Protein AF-A0A5N9CEM9-F1 (afdb_monomer_lite)

pLDDT: mean 86.3, std 15.93, range [36.0, 97.94]

Radius of gyration: 19.21 Å; chains: 1; bounding box: 69×24×48 Å

Sequence (117 aa):
MEHSDQSSLEPNLAQARQKSVMAHKILVKFQEMGLPNDMNGEVANLATSLGDIWDSHLGLTDSMQKLINDSENWESIADSLVDIYTHIDHAEWHINGIKDLILKVSEYSYGNSETDS

Structure (mmCIF, N/CA/C/O backbone):
data_AF-A0A5N9CEM9-F1
#
_entry.id   AF-A0A5N9CEM9-F1
#
loop_
_atom_site.group_PDB
_atom_site.id
_atom_site.type_symbol
_atom_site.label_atom_id
_atom_site.label_alt_id
_atom_site.label_comp_id
_atom_site.label_asym_id
_atom_site.label_entity_id
_atom_site.label_seq_id
_atom_site.pdbx_PDB_ins_code
_atom_site.Cartn_x
_atom_site.Cartn_y
_atom_site.Cartn_z
_atom_site.occupancy
_atom_site.B_iso_or_equiv
_atom_site.auth_seq_id
_atom_site.auth_comp_id
_atom_site.auth_asym_id
_atom_site.auth_atom_id
_atom_site.pdbx_PDB_model_num
ATOM 1 N N . MET A 1 1 ? -39.845 -3.186 14.457 1.00 41.22 1 MET A N 1
ATOM 2 C CA . MET A 1 1 ? -38.648 -3.874 13.941 1.00 41.22 1 MET A CA 1
ATOM 3 C C . MET A 1 1 ? -38.376 -3.252 12.590 1.00 41.22 1 MET A C 1
ATOM 5 O O . MET A 1 1 ? -38.948 -3.684 11.605 1.00 41.22 1 MET A O 1
ATOM 9 N N . GLU A 1 2 ? -37.624 -2.159 12.582 1.00 36.00 2 GLU A N 1
ATOM 10 C CA . GLU A 1 2 ? -37.196 -1.468 11.366 1.00 36.00 2 GLU A CA 1
ATOM 11 C C . GLU A 1 2 ? -35.736 -1.087 11.603 1.00 36.00 2 GLU A C 1
ATOM 13 O O . GLU A 1 2 ? -35.443 -0.118 12.293 1.00 36.00 2 GLU A O 1
ATOM 18 N N . HIS A 1 3 ? -34.823 -1.931 11.122 1.00 40.88 3 HIS A N 1
ATOM 19 C CA . HIS A 1 3 ? -33.433 -1.541 10.930 1.00 40.88 3 HIS A CA 1
ATOM 20 C C . HIS A 1 3 ? -33.364 -0.870 9.561 1.00 40.88 3 HIS A C 1
ATOM 22 O O . HIS A 1 3 ? -33.336 -1.547 8.535 1.00 40.88 3 HIS A O 1
ATOM 28 N N . SER A 1 4 ? -33.395 0.458 9.543 1.00 44.25 4 SER A N 1
ATOM 29 C CA . SER A 1 4 ? -32.924 1.233 8.401 1.00 44.25 4 SER A CA 1
ATOM 30 C C . SER A 1 4 ? -31.472 1.606 8.673 1.00 44.25 4 SER A C 1
ATOM 32 O O . SER A 1 4 ? -31.200 2.689 9.182 1.00 44.25 4 SER A O 1
ATOM 34 N N . ASP A 1 5 ? -30.551 0.696 8.377 1.00 44.16 5 ASP A N 1
ATOM 35 C CA . ASP A 1 5 ? -29.136 1.045 8.295 1.00 44.16 5 ASP A CA 1
ATOM 36 C C . ASP A 1 5 ? -28.678 0.852 6.852 1.00 44.16 5 ASP A C 1
ATOM 38 O O . ASP A 1 5 ? -28.141 -0.175 6.444 1.00 44.16 5 ASP A O 1
ATOM 42 N N . GLN A 1 6 ? -29.033 1.834 6.025 1.00 41.06 6 GLN A N 1
ATOM 43 C CA . GLN A 1 6 ? -28.305 2.083 4.794 1.00 41.06 6 GLN A CA 1
ATOM 44 C C . GLN A 1 6 ? -27.139 2.983 5.182 1.00 41.06 6 GLN A C 1
ATOM 46 O O . GLN A 1 6 ? -27.256 4.207 5.118 1.00 41.06 6 GLN A O 1
ATOM 51 N N . SER A 1 7 ? -26.023 2.375 5.585 1.00 43.41 7 SER A N 1
ATOM 52 C CA . SER A 1 7 ? -24.740 3.060 5.583 1.00 43.41 7 SER A CA 1
ATOM 53 C C . SER A 1 7 ? -24.462 3.475 4.138 1.00 43.41 7 SER A C 1
ATOM 55 O O . SER A 1 7 ? -24.099 2.688 3.263 1.00 43.41 7 SER A O 1
ATOM 57 N N . SER A 1 8 ? -24.753 4.735 3.829 1.00 40.38 8 SER A N 1
ATOM 58 C CA . SER A 1 8 ? -24.333 5.339 2.579 1.00 40.38 8 SER A CA 1
ATOM 59 C C . SER A 1 8 ? -22.808 5.349 2.595 1.00 40.38 8 SER A C 1
ATOM 61 O O . SER A 1 8 ? -22.200 6.198 3.247 1.00 40.38 8 SER A O 1
ATOM 63 N N . LEU A 1 9 ? -22.204 4.369 1.921 1.00 51.94 9 LEU A N 1
ATOM 64 C CA . LEU A 1 9 ? -20.788 4.323 1.562 1.00 51.94 9 LEU A CA 1
ATOM 65 C C . LEU A 1 9 ? -20.484 5.524 0.655 1.00 51.94 9 LEU A C 1
ATOM 67 O O . LEU A 1 9 ? -20.404 5.405 -0.566 1.00 51.94 9 LEU A O 1
ATOM 71 N N . GLU A 1 10 ? -20.389 6.709 1.247 1.00 49.62 10 GLU A N 1
ATOM 72 C CA . GLU A 1 10 ? -19.895 7.903 0.578 1.00 49.62 10 GLU A CA 1
ATOM 73 C C . GLU A 1 10 ? -18.412 7.671 0.251 1.00 49.62 10 GLU A C 1
ATOM 75 O O . GLU A 1 10 ? -17.609 7.412 1.154 1.00 49.62 10 GLU A O 1
ATOM 80 N N . PRO A 1 11 ? -18.010 7.731 -1.030 1.00 60.66 11 PRO A N 1
ATOM 81 C CA . PRO A 1 11 ? -16.618 7.552 -1.406 1.00 60.66 11 PRO A CA 1
ATOM 82 C C . PRO A 1 11 ? -15.738 8.624 -0.754 1.00 60.66 11 PRO A C 1
ATOM 84 O O . PRO A 1 11 ? -15.947 9.822 -0.959 1.00 60.66 11 PRO A O 1
ATOM 87 N N . ASN A 1 12 ? -14.689 8.212 -0.037 1.00 78.25 12 ASN A N 1
ATOM 88 C CA . ASN A 1 12 ? -13.704 9.145 0.503 1.00 78.25 12 ASN A CA 1
ATOM 89 C C . ASN A 1 12 ? -12.781 9.665 -0.618 1.00 78.25 12 ASN A C 1
ATOM 91 O O . ASN A 1 12 ? -11.685 9.160 -0.866 1.00 78.25 12 ASN A O 1
ATOM 95 N N . LEU A 1 13 ? -13.239 10.703 -1.324 1.00 82.12 13 LEU A N 1
ATOM 96 C CA . LEU A 1 13 ? -12.517 11.312 -2.447 1.00 82.12 13 LEU A CA 1
ATOM 97 C C . LEU A 1 13 ? -11.152 11.886 -2.045 1.00 82.12 13 LEU A C 1
ATOM 99 O O . LEU A 1 13 ? -10.247 11.951 -2.877 1.00 82.12 13 LEU A O 1
ATOM 103 N N . ALA A 1 14 ? -10.997 12.336 -0.798 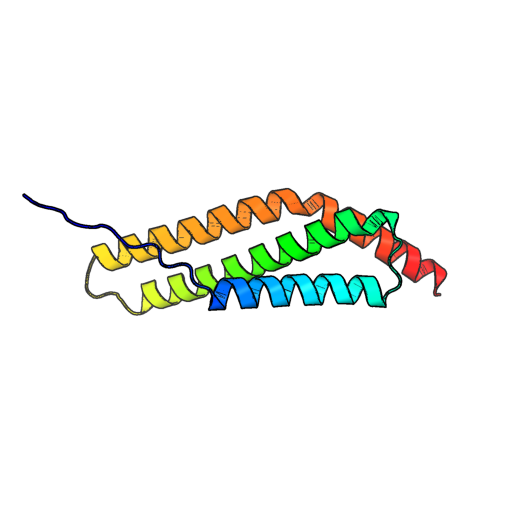1.00 83.19 14 ALA A N 1
ATOM 104 C CA . ALA A 1 14 ? -9.728 12.862 -0.305 1.00 83.19 14 ALA A CA 1
ATOM 105 C C . ALA A 1 14 ? -8.680 11.747 -0.196 1.00 83.19 14 ALA A C 1
ATOM 107 O O . ALA A 1 14 ? -7.575 11.901 -0.717 1.00 83.19 14 ALA A O 1
ATOM 108 N N . GLN A 1 15 ? -9.063 10.611 0.387 1.00 83.50 15 GLN A N 1
ATOM 109 C CA . GLN A 1 15 ? -8.230 9.414 0.483 1.00 83.50 15 GLN A CA 1
ATOM 110 C C . GLN A 1 15 ? -7.860 8.875 -0.906 1.00 83.50 15 GLN A C 1
ATOM 112 O O . GLN A 1 15 ? -6.681 8.726 -1.228 1.00 83.50 15 GLN A O 1
ATOM 117 N N . ALA A 1 16 ? -8.843 8.735 -1.804 1.00 85.12 16 ALA A N 1
ATOM 118 C CA . ALA A 1 16 ? -8.599 8.297 -3.180 1.00 85.12 16 ALA A CA 1
ATOM 119 C C . ALA A 1 16 ? -7.599 9.204 -3.928 1.00 85.12 16 ALA A C 1
ATOM 121 O O . ALA A 1 16 ? -6.736 8.725 -4.671 1.00 85.12 16 ALA A O 1
ATOM 122 N N . ARG A 1 17 ? -7.671 10.526 -3.709 1.00 88.44 17 ARG A N 1
ATOM 123 C CA . ARG A 1 17 ? -6.706 11.487 -4.268 1.00 88.44 17 ARG A CA 1
ATOM 124 C C . ARG A 1 17 ? -5.315 11.306 -3.676 1.00 88.44 17 ARG A C 1
ATOM 126 O O . ARG A 1 17 ? -4.347 11.318 -4.429 1.00 88.44 17 ARG A O 1
ATOM 133 N N . GLN A 1 18 ? -5.196 11.142 -2.361 1.00 90.31 18 GLN A N 1
ATOM 134 C CA . GLN A 1 18 ? -3.902 10.946 -1.706 1.00 90.31 18 GLN A CA 1
ATOM 135 C C . GLN A 1 18 ? -3.215 9.667 -2.189 1.00 90.31 18 GLN A C 1
ATOM 137 O O . GLN A 1 18 ? -2.051 9.726 -2.591 1.00 90.31 18 GLN A O 1
ATOM 142 N N . LYS A 1 19 ? -3.950 8.552 -2.253 1.00 93.00 19 LYS A N 1
ATOM 143 C CA . LYS A 1 19 ? -3.482 7.294 -2.846 1.00 93.00 19 LYS A CA 1
ATOM 144 C C . LYS A 1 19 ? -2.964 7.508 -4.271 1.00 93.00 19 LYS A C 1
ATOM 146 O O . LYS A 1 19 ? -1.835 7.133 -4.588 1.00 93.00 19 LYS A O 1
ATOM 151 N N . SER A 1 20 ? -3.755 8.165 -5.125 1.00 92.81 20 SER A N 1
ATOM 152 C CA . SER A 1 20 ? -3.357 8.451 -6.509 1.00 92.81 20 SER A CA 1
ATOM 153 C C . SER A 1 20 ? -2.098 9.316 -6.588 1.00 92.81 20 SER A C 1
ATOM 155 O O . SER A 1 20 ? -1.265 9.092 -7.464 1.00 92.81 20 SER A O 1
ATOM 157 N N . VAL A 1 21 ? -1.945 10.293 -5.691 1.00 95.75 21 VAL A N 1
ATOM 158 C CA . VAL A 1 21 ? -0.748 11.141 -5.620 1.00 95.75 21 VAL A CA 1
ATOM 159 C C . VAL A 1 21 ? 0.475 10.322 -5.213 1.00 95.75 21 VAL A C 1
ATOM 161 O O . VAL A 1 21 ? 1.542 10.520 -5.792 1.00 95.75 21 VAL A O 1
ATOM 164 N N . MET A 1 22 ? 0.342 9.407 -4.251 1.00 97.06 22 MET A N 1
ATOM 165 C CA . MET A 1 22 ? 1.443 8.532 -3.845 1.00 97.06 22 MET A CA 1
ATOM 166 C C . MET A 1 22 ? 1.893 7.633 -5.000 1.00 97.06 22 MET A C 1
ATOM 168 O O . MET A 1 22 ? 3.06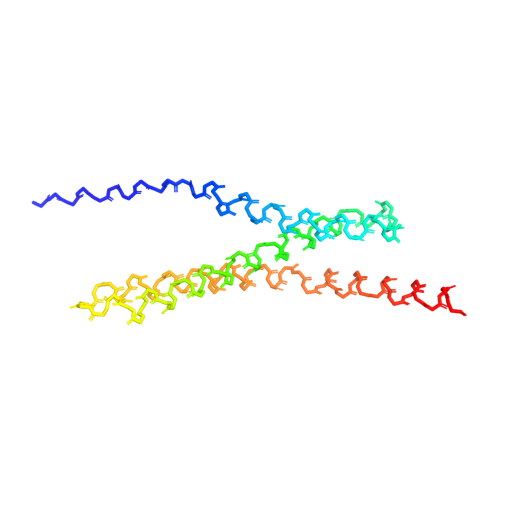8 7.654 -5.367 1.00 97.06 22 MET A O 1
ATOM 172 N N . ALA A 1 23 ? 0.956 6.922 -5.632 1.00 96.94 23 ALA A N 1
ATOM 173 C CA . ALA A 1 23 ? 1.250 6.082 -6.789 1.00 96.94 23 ALA A CA 1
ATOM 174 C C . ALA A 1 23 ? 1.914 6.890 -7.917 1.00 96.94 23 ALA A C 1
ATOM 176 O O . ALA A 1 23 ? 2.952 6.502 -8.449 1.00 96.94 23 ALA A O 1
ATOM 177 N N . HIS A 1 24 ? 1.381 8.072 -8.234 1.00 96.31 24 HIS A N 1
ATOM 178 C CA . HIS A 1 24 ? 1.953 8.927 -9.270 1.00 96.31 24 HIS A CA 1
ATOM 179 C C . HIS A 1 24 ? 3.394 9.357 -8.959 1.00 96.31 24 HIS A C 1
ATO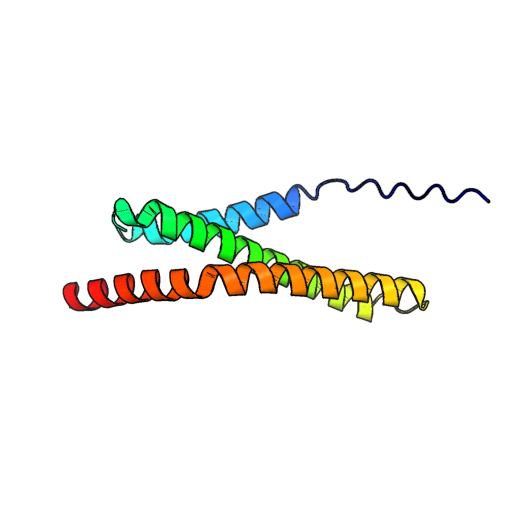M 181 O O . HIS A 1 24 ? 4.245 9.303 -9.842 1.00 96.31 24 HIS A O 1
ATOM 187 N N . LYS A 1 25 ? 3.702 9.729 -7.710 1.00 96.94 25 LYS A N 1
ATOM 188 C CA . LYS A 1 25 ? 5.069 10.097 -7.300 1.00 96.94 25 LYS A CA 1
ATOM 189 C C . LYS A 1 25 ? 6.061 8.948 -7.482 1.00 96.94 25 LYS A C 1
ATOM 191 O O . LYS A 1 25 ? 7.175 9.183 -7.942 1.00 96.94 25 LYS A O 1
ATOM 196 N N . ILE A 1 26 ? 5.660 7.720 -7.147 1.00 95.56 26 ILE A N 1
ATOM 197 C CA . ILE A 1 26 ? 6.498 6.526 -7.337 1.00 95.56 26 ILE A CA 1
ATOM 198 C C . ILE A 1 26 ? 6.744 6.288 -8.830 1.00 95.56 26 ILE A C 1
ATOM 200 O O . ILE A 1 26 ? 7.884 6.082 -9.236 1.00 95.56 26 ILE A O 1
ATOM 204 N N . LEU A 1 27 ? 5.700 6.376 -9.658 1.00 94.94 27 LEU A N 1
ATOM 205 C CA . LEU A 1 27 ? 5.820 6.225 -11.108 1.00 94.94 27 LEU A CA 1
ATOM 206 C C . LEU A 1 27 ? 6.772 7.267 -11.716 1.00 94.94 27 LEU A C 1
ATOM 208 O O . LEU A 1 27 ? 7.688 6.905 -12.453 1.00 94.94 27 LEU A O 1
ATOM 212 N N . VAL A 1 28 ? 6.587 8.547 -11.375 1.00 94.56 28 VAL A N 1
ATOM 213 C CA . VAL A 1 28 ? 7.432 9.647 -11.867 1.00 94.56 28 VAL A CA 1
ATOM 214 C C . VAL A 1 28 ? 8.892 9.427 -11.485 1.00 94.56 28 VAL A C 1
ATOM 216 O O . VAL A 1 28 ? 9.764 9.609 -12.329 1.00 94.56 28 VAL A O 1
ATOM 219 N N . LYS A 1 29 ? 9.171 8.943 -10.266 1.00 94.25 29 LYS A N 1
ATOM 220 C CA . LYS A 1 29 ? 10.541 8.635 -9.836 1.00 94.25 29 LYS A CA 1
ATOM 221 C C . LYS A 1 29 ? 11.239 7.664 -10.791 1.00 94.25 29 LYS A C 1
ATOM 223 O O . LYS A 1 29 ? 12.399 7.883 -11.118 1.00 94.25 29 LYS A O 1
ATOM 228 N N . PHE A 1 30 ? 10.566 6.612 -11.250 1.00 92.62 30 PHE A N 1
ATOM 229 C CA . PHE A 1 30 ? 11.159 5.674 -12.209 1.00 92.62 30 PHE A CA 1
ATOM 230 C C . PHE A 1 30 ? 11.288 6.272 -13.616 1.00 92.62 30 PHE A C 1
ATOM 232 O O . PHE A 1 30 ? 12.295 6.043 -14.283 1.00 92.62 30 PHE A O 1
ATOM 239 N N . GLN A 1 31 ? 10.322 7.082 -14.055 1.00 89.75 31 GLN A N 1
ATOM 240 C CA . GLN A 1 31 ? 10.394 7.774 -15.349 1.00 89.75 31 GLN A CA 1
ATOM 241 C C . GLN A 1 31 ? 11.580 8.747 -15.417 1.00 89.75 31 GLN A C 1
ATOM 243 O O . GLN A 1 31 ? 12.302 8.770 -16.410 1.00 89.75 31 GLN A O 1
ATOM 248 N N . GLU A 1 32 ? 11.825 9.506 -14.347 1.00 93.06 32 GLU A N 1
ATOM 249 C CA . GLU A 1 32 ? 12.974 10.414 -14.234 1.00 93.06 32 GLU A CA 1
ATOM 250 C C . GLU A 1 32 ? 14.321 9.677 -14.261 1.00 93.06 32 GLU A C 1
ATOM 252 O O . GLU A 1 32 ? 15.318 10.239 -14.706 1.00 93.06 32 GLU A O 1
ATOM 257 N N . MET A 1 33 ? 14.350 8.412 -13.829 1.00 90.75 33 MET A N 1
ATOM 258 C CA . MET A 1 33 ? 15.538 7.549 -13.877 1.00 90.75 33 MET A CA 1
ATOM 259 C C . MET A 1 33 ? 15.766 6.911 -15.258 1.00 90.75 33 MET A C 1
ATOM 261 O O . MET A 1 33 ? 16.682 6.109 -15.410 1.00 90.75 33 MET A O 1
ATOM 265 N N . GLY A 1 34 ? 14.948 7.237 -16.264 1.00 87.00 34 GLY A N 1
ATOM 266 C CA . GLY A 1 34 ? 15.110 6.713 -17.621 1.00 87.00 34 GLY A CA 1
ATOM 267 C C . GLY A 1 34 ? 14.695 5.249 -17.777 1.00 87.00 34 GLY A C 1
ATOM 268 O O . GLY A 1 34 ? 15.264 4.543 -18.608 1.00 87.00 34 GLY A O 1
ATOM 269 N N . LEU A 1 35 ? 13.721 4.785 -16.984 1.00 83.12 35 LEU A N 1
ATOM 270 C CA . LEU A 1 35 ? 13.203 3.419 -17.078 1.00 83.12 35 LEU A CA 1
ATOM 271 C C . LEU A 1 35 ? 12.741 3.096 -18.519 1.00 83.12 35 LEU A C 1
ATOM 273 O O . LEU A 1 35 ? 12.032 3.903 -19.129 1.00 83.12 35 LEU A O 1
ATOM 277 N N . PRO A 1 36 ? 13.117 1.934 -19.079 1.00 83.44 36 PRO A N 1
ATOM 278 C CA . PRO A 1 36 ? 12.794 1.583 -20.446 1.00 83.44 36 PRO A CA 1
ATOM 279 C C . PRO A 1 36 ? 11.298 1.331 -20.624 1.00 83.44 36 PRO A C 1
ATOM 281 O O . PRO A 1 36 ? 10.573 0.912 -19.718 1.00 83.44 36 PRO A O 1
ATOM 284 N N . ASN A 1 37 ? 10.827 1.620 -21.838 1.00 83.25 37 ASN A N 1
ATOM 285 C CA . ASN A 1 37 ? 9.399 1.655 -22.141 1.00 83.25 37 ASN A CA 1
ATOM 286 C C . ASN A 1 37 ? 8.697 0.300 -21.990 1.00 83.25 37 ASN A C 1
ATOM 288 O O . ASN A 1 37 ? 7.485 0.265 -21.780 1.00 83.25 37 ASN A O 1
ATOM 292 N N . ASP A 1 38 ? 9.436 -0.799 -22.115 1.00 86.12 38 ASP A N 1
ATOM 293 C CA . ASP A 1 38 ? 8.942 -2.162 -21.936 1.00 86.12 38 ASP A CA 1
ATOM 294 C C . ASP A 1 38 ? 8.655 -2.510 -20.469 1.00 86.12 38 ASP A C 1
ATOM 296 O O . ASP A 1 38 ? 7.915 -3.454 -20.225 1.00 86.12 38 ASP A O 1
ATOM 300 N N . MET A 1 39 ? 9.155 -1.718 -19.513 1.00 88.06 39 MET A N 1
ATOM 301 C CA . MET A 1 39 ? 8.872 -1.853 -18.079 1.00 88.06 39 MET A CA 1
ATOM 302 C C . MET A 1 39 ? 7.781 -0.900 -17.569 1.00 88.06 39 MET A C 1
ATOM 304 O O . MET A 1 39 ? 7.439 -0.922 -16.383 1.00 88.06 39 MET A O 1
ATOM 308 N N . ASN A 1 40 ? 7.217 -0.050 -18.437 1.00 88.56 40 ASN A N 1
ATOM 309 C CA . ASN A 1 40 ? 6.202 0.932 -18.041 1.00 88.56 40 ASN A CA 1
ATOM 310 C C . ASN A 1 40 ? 4.970 0.273 -17.402 1.00 88.56 40 ASN A C 1
ATOM 312 O O . ASN A 1 40 ? 4.398 0.828 -16.465 1.00 88.56 40 ASN A O 1
ATOM 316 N N . GLY A 1 41 ? 4.560 -0.901 -17.895 1.00 91.00 41 GLY A N 1
ATOM 317 C CA . GLY A 1 41 ? 3.415 -1.637 -17.354 1.00 91.00 41 GLY A CA 1
ATOM 318 C C . GLY A 1 41 ? 3.686 -2.170 -15.948 1.00 91.00 41 GLY A C 1
ATOM 319 O O . GLY A 1 41 ? 2.889 -1.963 -15.034 1.00 91.00 41 GLY A O 1
ATOM 320 N N . GLU A 1 42 ? 4.837 -2.806 -15.751 1.00 91.38 42 GLU A N 1
ATOM 321 C CA . GLU A 1 42 ? 5.272 -3.334 -14.462 1.00 91.38 42 GLU A CA 1
ATOM 322 C C . GLU A 1 42 ? 5.442 -2.233 -13.424 1.00 91.38 42 GLU A C 1
ATOM 324 O O . GLU A 1 42 ? 4.976 -2.381 -12.296 1.00 91.38 42 GLU A O 1
ATOM 329 N N . VAL A 1 43 ? 6.055 -1.111 -13.802 1.00 93.25 43 VAL A N 1
ATOM 330 C CA . VAL A 1 43 ? 6.259 0.013 -12.886 1.00 93.25 43 VAL A CA 1
ATOM 331 C C . VAL A 1 43 ? 4.957 0.744 -12.581 1.00 93.25 43 VAL A C 1
ATOM 333 O O . VAL A 1 43 ? 4.761 1.147 -11.437 1.00 93.25 43 VAL A O 1
ATOM 336 N N . ALA A 1 44 ? 4.028 0.861 -13.532 1.00 93.62 44 ALA A N 1
ATOM 337 C CA . ALA A 1 44 ? 2.693 1.379 -13.239 1.00 93.62 44 ALA A CA 1
ATOM 338 C C . ALA A 1 44 ? 1.951 0.486 -12.227 1.00 93.62 44 ALA A C 1
ATOM 340 O O . ALA A 1 44 ? 1.381 0.993 -11.261 1.00 93.62 44 ALA A O 1
ATOM 341 N N . ASN A 1 45 ? 2.012 -0.839 -12.395 1.00 94.25 45 ASN A N 1
ATOM 342 C CA . ASN A 1 45 ? 1.396 -1.793 -11.468 1.00 94.25 45 ASN A CA 1
ATOM 343 C C . ASN A 1 45 ? 2.055 -1.776 -10.080 1.00 94.25 45 ASN A C 1
ATOM 345 O O . ASN A 1 45 ? 1.352 -1.803 -9.065 1.00 94.25 45 ASN A O 1
ATOM 349 N N . LEU A 1 46 ? 3.389 -1.691 -10.034 1.00 95.31 46 LEU A N 1
ATOM 350 C CA . LEU A 1 46 ? 4.170 -1.518 -8.809 1.00 95.31 46 LEU A CA 1
ATOM 351 C C . LEU A 1 46 ? 3.762 -0.223 -8.093 1.00 95.31 46 LEU A C 1
ATOM 353 O O . LEU A 1 46 ? 3.447 -0.245 -6.909 1.00 95.31 46 LEU A O 1
ATOM 357 N N . ALA A 1 47 ? 3.717 0.898 -8.810 1.00 96.12 47 ALA A N 1
ATOM 358 C CA . ALA A 1 47 ? 3.375 2.200 -8.254 1.00 96.12 47 ALA A CA 1
ATOM 359 C C . ALA A 1 47 ? 1.949 2.239 -7.683 1.00 96.12 47 ALA A C 1
ATOM 361 O O . ALA A 1 47 ? 1.753 2.716 -6.565 1.00 96.12 47 ALA A O 1
ATOM 362 N N . THR A 1 48 ? 0.968 1.695 -8.409 1.00 95.44 48 THR A N 1
ATOM 363 C CA . THR A 1 48 ? -0.413 1.568 -7.920 1.00 95.44 48 THR A CA 1
ATOM 364 C C . THR A 1 48 ? -0.474 0.713 -6.662 1.00 95.44 48 THR A C 1
ATOM 366 O O . THR A 1 48 ? -0.995 1.169 -5.649 1.00 95.44 48 THR A O 1
ATOM 369 N N . SER A 1 49 ? 0.122 -0.481 -6.691 1.00 95.94 49 SER A N 1
ATOM 370 C CA . SER A 1 49 ? 0.057 -1.411 -5.561 1.00 95.94 49 SER A CA 1
ATOM 371 C C . SER A 1 49 ? 0.787 -0.876 -4.323 1.00 95.94 49 SER A C 1
ATOM 373 O O . SER A 1 49 ? 0.305 -1.046 -3.210 1.00 95.94 49 SER A O 1
ATOM 375 N N . LEU A 1 50 ? 1.910 -0.166 -4.485 1.00 96.75 50 LEU A N 1
ATOM 376 C CA . LEU A 1 50 ? 2.574 0.523 -3.371 1.00 96.75 50 LEU A CA 1
ATOM 377 C C . LEU A 1 50 ? 1.722 1.673 -2.812 1.00 96.75 50 LEU A C 1
ATOM 379 O O . LEU A 1 50 ? 1.697 1.875 -1.599 1.00 96.75 50 LEU A O 1
ATOM 383 N N . GLY A 1 51 ? 1.011 2.408 -3.672 1.00 96.12 51 GLY A N 1
ATOM 384 C CA . GLY A 1 51 ? 0.047 3.424 -3.245 1.00 96.12 51 GLY A CA 1
ATOM 385 C C . GLY A 1 51 ? -1.115 2.830 -2.444 1.00 96.12 51 GLY A C 1
ATOM 386 O O . GLY A 1 51 ? -1.503 3.398 -1.428 1.00 96.12 51 GLY A O 1
ATOM 387 N N . ASP A 1 52 ? -1.625 1.674 -2.867 1.00 95.62 52 ASP A N 1
ATOM 388 C CA . ASP A 1 52 ? -2.673 0.915 -2.176 1.00 95.62 52 ASP A CA 1
ATOM 389 C C . ASP A 1 52 ? -2.238 0.381 -0.807 1.00 95.62 52 ASP A C 1
ATOM 391 O O . ASP A 1 52 ? -2.962 0.506 0.182 1.00 95.62 52 ASP A O 1
ATOM 395 N N . ILE A 1 53 ? -1.026 -0.172 -0.725 1.00 96.44 53 ILE A N 1
ATOM 396 C CA . ILE A 1 53 ? -0.447 -0.637 0.542 1.00 96.44 53 ILE A CA 1
ATOM 397 C C . ILE A 1 53 ? -0.268 0.538 1.505 1.00 96.44 53 ILE A C 1
ATOM 399 O O . ILE A 1 53 ? -0.588 0.423 2.688 1.00 96.44 53 ILE A O 1
ATOM 403 N N . TRP A 1 54 ? 0.225 1.674 1.007 1.00 96.94 54 TRP A N 1
ATOM 404 C CA . TRP A 1 54 ? 0.384 2.883 1.809 1.00 96.94 54 TRP A CA 1
ATOM 405 C C . TRP A 1 54 ? -0.956 3.390 2.355 1.00 96.94 54 TRP A C 1
ATOM 407 O O . TRP A 1 54 ? -1.053 3.677 3.546 1.00 96.94 54 TRP A O 1
ATOM 417 N N . ASP A 1 55 ? -1.994 3.439 1.520 1.00 95.62 55 ASP A N 1
ATOM 418 C CA . ASP A 1 55 ? -3.338 3.852 1.932 1.00 95.62 55 ASP A CA 1
ATOM 419 C C . ASP A 1 55 ? -3.945 2.896 2.972 1.00 95.62 55 ASP A C 1
ATOM 421 O O . ASP A 1 55 ? -4.435 3.329 4.016 1.00 95.62 55 ASP A O 1
ATOM 425 N N . SER A 1 56 ? -3.813 1.585 2.745 1.00 95.69 56 SER A N 1
ATOM 426 C CA . SER A 1 56 ? -4.251 0.553 3.694 1.00 95.69 56 SER A CA 1
ATOM 427 C C . SER A 1 56 ? -3.555 0.695 5.048 1.00 95.69 56 SER A C 1
ATOM 429 O O . SER A 1 56 ? -4.177 0.520 6.092 1.00 95.69 56 SER A O 1
ATOM 431 N N . HIS A 1 57 ? -2.269 1.055 5.050 1.00 96.00 57 HIS A N 1
ATOM 432 C CA . HIS A 1 57 ? -1.508 1.282 6.275 1.00 96.00 57 HIS A CA 1
ATOM 433 C C . HIS A 1 57 ? -1.974 2.528 7.048 1.00 96.00 57 HIS A C 1
ATOM 435 O O . HIS A 1 57 ? -2.020 2.502 8.281 1.00 96.00 57 HIS A O 1
ATOM 441 N N . LEU A 1 58 ? -2.348 3.607 6.350 1.00 95.69 58 LEU A N 1
ATOM 442 C CA . LEU A 1 58 ? -2.948 4.784 6.986 1.00 95.69 58 LEU A CA 1
ATOM 443 C C . LEU A 1 58 ? -4.299 4.438 7.618 1.00 95.69 58 LEU A C 1
ATOM 445 O O . LEU A 1 58 ? -4.495 4.705 8.800 1.00 95.69 58 LEU A O 1
ATOM 449 N N . GLY A 1 59 ? -5.180 3.759 6.878 1.00 94.44 59 GLY A N 1
ATOM 450 C CA . GLY A 1 59 ? -6.482 3.331 7.397 1.00 94.44 59 GLY A CA 1
ATOM 451 C C . GLY A 1 59 ? -6.369 2.375 8.588 1.00 94.44 59 GLY A C 1
ATOM 452 O O . GLY A 1 59 ? -7.094 2.510 9.576 1.00 94.44 59 GLY A O 1
ATOM 453 N N . LEU A 1 60 ? -5.391 1.464 8.557 1.00 96.31 60 LEU A N 1
ATOM 454 C CA . LEU A 1 60 ? -5.058 0.603 9.691 1.00 96.31 60 LEU A CA 1
ATOM 455 C C . LEU A 1 60 ? -4.663 1.423 10.927 1.00 96.31 60 LEU A C 1
ATOM 457 O O . LEU A 1 60 ? -5.149 1.158 12.026 1.00 96.31 60 LEU A O 1
ATOM 461 N N . THR A 1 61 ? -3.801 2.425 10.743 1.00 96.31 61 THR A N 1
ATOM 462 C CA . THR A 1 61 ? -3.343 3.311 11.823 1.00 96.31 61 THR A CA 1
ATOM 463 C C . THR A 1 61 ? -4.508 4.101 12.418 1.00 96.31 61 THR A C 1
ATOM 465 O O . THR A 1 61 ? -4.665 4.138 13.639 1.00 96.31 61 THR A O 1
ATOM 468 N N . ASP A 1 62 ? -5.364 4.669 11.570 1.00 94.94 62 ASP A N 1
ATOM 469 C CA . ASP A 1 62 ? -6.551 5.410 11.996 1.00 94.94 62 ASP A CA 1
ATOM 470 C C . ASP A 1 62 ? -7.524 4.511 12.771 1.00 94.94 62 ASP A C 1
ATOM 472 O O . ASP A 1 62 ? -8.044 4.907 13.814 1.00 94.94 62 ASP A O 1
ATOM 476 N N . SER A 1 63 ? -7.727 3.273 12.316 1.00 95.12 63 SER A N 1
ATOM 477 C CA . SER A 1 63 ? -8.623 2.307 12.966 1.00 95.12 63 SER A CA 1
ATOM 478 C C . SER A 1 63 ? -8.088 1.837 14.323 1.00 95.12 63 SER A C 1
ATOM 480 O O . SER A 1 63 ? -8.847 1.718 15.283 1.00 95.12 63 SER A O 1
ATOM 482 N N . MET A 1 64 ? -6.769 1.655 14.458 1.00 96.00 64 MET A N 1
ATOM 483 C CA . MET A 1 64 ? -6.135 1.412 15.761 1.00 96.00 64 MET A CA 1
ATOM 484 C C . MET A 1 64 ? -6.293 2.610 16.703 1.00 96.00 64 MET A C 1
ATOM 486 O O . MET A 1 64 ? -6.527 2.433 17.898 1.00 96.00 64 MET A O 1
ATOM 490 N N . GLN A 1 65 ? -6.190 3.832 16.178 1.00 95.06 65 GLN A N 1
ATOM 491 C CA . GLN A 1 65 ? -6.372 5.037 16.978 1.00 95.06 65 GLN A CA 1
ATOM 492 C C . GLN A 1 65 ? -7.825 5.192 17.452 1.00 95.06 65 GLN A C 1
ATOM 494 O O . GLN A 1 65 ? -8.037 5.550 18.612 1.00 95.06 65 GLN A O 1
ATOM 499 N N . LYS A 1 66 ? -8.809 4.881 16.596 1.00 92.75 66 LYS A N 1
ATOM 500 C CA . LYS A 1 66 ? -10.233 4.808 16.968 1.00 92.75 66 LYS A CA 1
ATOM 501 C C . LYS A 1 66 ? -10.472 3.775 18.064 1.00 92.75 66 LYS A C 1
ATOM 503 O O . LYS A 1 66 ? -11.047 4.125 19.087 1.00 92.75 66 LYS A O 1
ATOM 508 N N . LEU A 1 67 ? -9.940 2.558 17.918 1.00 94.44 67 LEU A N 1
ATOM 509 C CA . LEU A 1 67 ? -10.069 1.491 18.919 1.00 94.44 67 LEU A CA 1
ATOM 510 C C . LEU A 1 67 ? -9.616 1.939 20.320 1.00 94.44 67 LEU A C 1
ATOM 512 O O . LEU A 1 67 ? -10.248 1.600 21.318 1.00 94.44 67 LEU A O 1
ATOM 516 N N . ILE A 1 68 ? -8.515 2.694 20.399 1.00 94.25 68 ILE A N 1
ATOM 517 C CA . ILE A 1 68 ? -7.979 3.212 21.668 1.00 94.25 68 ILE A CA 1
ATOM 518 C C . ILE A 1 68 ? -8.864 4.331 22.240 1.00 94.25 68 ILE A C 1
ATOM 520 O O . ILE A 1 68 ? -8.983 4.450 23.460 1.00 94.25 68 ILE A O 1
ATOM 524 N N . ASN A 1 69 ? -9.471 5.152 21.381 1.00 90.38 69 ASN A N 1
ATOM 525 C CA . ASN A 1 69 ? -10.188 6.360 21.786 1.00 90.38 69 ASN A CA 1
ATOM 526 C C . ASN A 1 69 ? -11.686 6.128 22.069 1.00 90.38 69 ASN A C 1
ATOM 528 O O . ASN A 1 69 ? -12.208 6.715 23.013 1.00 90.38 69 ASN A O 1
ATOM 532 N N . ASP A 1 70 ? -12.365 5.254 21.319 1.00 76.38 70 ASP A N 1
ATOM 533 C CA . ASP A 1 70 ? -13.834 5.095 21.319 1.00 76.38 70 ASP A CA 1
ATOM 534 C C . ASP A 1 70 ? -14.349 4.014 22.297 1.00 76.38 70 ASP A C 1
ATOM 536 O O . ASP A 1 70 ? -15.390 3.389 22.087 1.00 76.38 70 ASP A O 1
ATOM 540 N N . SER A 1 71 ? -13.632 3.782 23.401 1.00 63.31 71 SER A N 1
ATOM 541 C CA . SER A 1 71 ? -13.811 2.618 24.294 1.00 63.31 71 SER A CA 1
ATOM 542 C C . SER A 1 71 ? -15.074 2.592 25.181 1.00 63.31 71 SER A C 1
ATOM 544 O O . SER A 1 71 ? -15.115 1.863 26.174 1.00 63.31 71 SER A O 1
ATOM 546 N N . GLU A 1 72 ? -16.122 3.358 24.868 1.00 76.25 72 GLU A N 1
ATOM 547 C CA . GLU A 1 72 ? -17.290 3.471 25.755 1.00 76.25 72 GLU A CA 1
ATOM 548 C C . GLU A 1 72 ? -18.268 2.282 25.668 1.00 76.25 72 GLU A C 1
ATOM 550 O O . GLU A 1 72 ? -19.064 2.087 26.590 1.00 76.25 72 GLU A O 1
ATOM 555 N N . ASN A 1 73 ? -18.211 1.444 24.621 1.00 87.31 73 ASN A N 1
ATOM 556 C CA . ASN A 1 73 ? -19.011 0.216 24.532 1.00 87.31 73 ASN A CA 1
ATOM 557 C C . ASN A 1 73 ? -18.362 -0.880 23.654 1.00 87.31 73 ASN A C 1
ATOM 559 O O . ASN A 1 73 ? -17.382 -0.657 22.953 1.00 87.31 73 ASN A O 1
ATOM 563 N N . TRP A 1 74 ? -18.897 -2.104 23.721 1.00 93.25 74 TRP A N 1
ATOM 564 C CA . TRP A 1 74 ? -18.361 -3.256 22.978 1.00 93.25 74 TRP A CA 1
ATOM 565 C C . TRP A 1 74 ? -18.659 -3.232 21.473 1.00 93.25 74 TRP A C 1
ATOM 567 O O . TRP A 1 74 ? -17.963 -3.905 20.718 1.00 93.25 74 TRP A O 1
ATOM 577 N N . GLU A 1 75 ? -19.680 -2.491 21.044 1.00 93.06 75 GLU A N 1
ATOM 578 C CA . GLU A 1 75 ? -20.067 -2.369 19.635 1.00 93.06 75 GLU A CA 1
ATOM 579 C C . GLU A 1 75 ? -19.030 -1.538 18.868 1.00 93.06 75 GLU A C 1
ATOM 581 O O . GLU A 1 75 ? -18.473 -2.027 17.891 1.00 93.06 75 GLU A O 1
ATOM 586 N N . SER A 1 76 ? -18.629 -0.375 19.395 1.00 91.56 76 SER A N 1
ATOM 587 C CA . SER A 1 76 ? -17.569 0.459 18.801 1.00 91.56 76 SER A CA 1
ATOM 588 C C . SER A 1 76 ? -16.210 -0.251 18.743 1.00 91.56 76 SER A C 1
ATOM 590 O O . SER A 1 76 ? -15.436 -0.068 17.797 1.00 91.56 76 SER A O 1
ATOM 592 N N . ILE A 1 77 ? -15.922 -1.102 19.734 1.00 93.88 77 ILE A N 1
ATOM 593 C CA . ILE A 1 77 ? -14.745 -1.979 19.723 1.00 93.88 77 ILE A CA 1
ATOM 594 C C . ILE A 1 77 ? -14.838 -2.982 18.567 1.00 93.88 77 ILE A C 1
ATOM 596 O O . ILE A 1 77 ? -13.855 -3.170 17.852 1.00 93.88 77 ILE A O 1
ATOM 600 N N . ALA A 1 78 ? -15.991 -3.630 18.380 1.00 94.56 78 ALA A N 1
ATOM 601 C CA . ALA A 1 78 ? -16.183 -4.606 17.311 1.00 94.56 78 ALA A CA 1
ATOM 602 C C . ALA A 1 78 ? -16.048 -3.962 15.923 1.00 94.56 78 ALA A C 1
ATOM 604 O O . ALA A 1 78 ? -15.324 -4.503 15.087 1.00 94.56 78 ALA A O 1
ATOM 605 N N . ASP A 1 79 ? -16.649 -2.790 15.714 1.00 94.31 79 ASP A N 1
ATOM 606 C CA . ASP A 1 79 ? -16.540 -2.037 14.460 1.00 94.31 79 ASP A CA 1
ATOM 607 C C . ASP A 1 79 ? -15.081 -1.695 14.142 1.00 94.31 79 ASP A C 1
ATOM 609 O O . ASP A 1 79 ? -14.584 -1.992 13.055 1.00 94.31 79 ASP A O 1
ATOM 613 N N . SER A 1 80 ? -14.341 -1.183 15.131 1.00 94.88 80 SER A N 1
ATOM 614 C CA . SER A 1 80 ? -12.918 -0.864 14.962 1.00 94.88 80 SER A CA 1
ATOM 615 C C . SER A 1 80 ? -12.079 -2.102 14.614 1.00 94.88 80 SER A C 1
ATOM 617 O O . SER A 1 80 ? -11.138 -2.018 13.825 1.00 94.88 80 SER A O 1
ATOM 619 N N . LEU A 1 81 ? -12.398 -3.271 15.184 1.00 96.12 81 LEU A N 1
ATOM 620 C CA . LEU A 1 81 ? -11.706 -4.525 14.866 1.00 96.12 81 LEU A CA 1
ATOM 621 C C . LEU A 1 81 ? -12.019 -5.025 13.448 1.00 96.12 81 LEU A C 1
ATOM 623 O O . LEU A 1 81 ? -11.127 -5.564 12.790 1.00 96.12 81 LEU A O 1
ATOM 627 N N . VAL A 1 82 ? -13.251 -4.842 12.965 1.00 97.44 82 VAL A N 1
ATOM 628 C CA . VAL A 1 82 ? -13.641 -5.169 11.582 1.00 97.44 82 VAL A CA 1
ATOM 629 C C . VAL A 1 82 ? -12.946 -4.240 10.582 1.00 97.44 82 VAL A C 1
ATOM 631 O O . VAL A 1 82 ? -12.436 -4.719 9.564 1.00 97.44 82 VAL A O 1
ATOM 634 N N . ASP A 1 83 ? -12.845 -2.946 10.888 1.00 96.12 83 ASP A N 1
ATOM 635 C CA . ASP A 1 83 ? -12.093 -1.982 10.078 1.00 96.12 83 ASP A CA 1
ATOM 636 C C . ASP A 1 83 ? -10.606 -2.373 9.997 1.00 9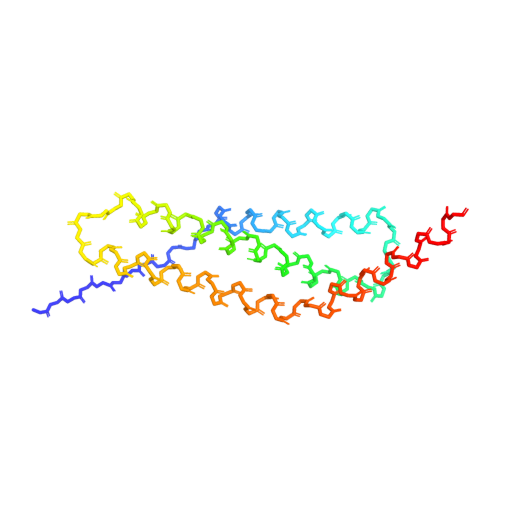6.12 83 ASP A C 1
ATOM 638 O O . ASP A 1 83 ? -10.034 -2.475 8.908 1.00 96.12 83 ASP A O 1
ATOM 642 N N . ILE A 1 84 ? -9.986 -2.689 11.143 1.00 97.50 84 ILE A N 1
ATOM 643 C CA . ILE A 1 84 ? -8.602 -3.186 11.216 1.00 97.50 84 ILE A CA 1
ATOM 644 C C . ILE A 1 84 ? -8.419 -4.434 10.344 1.00 97.50 84 ILE A C 1
ATOM 646 O O . ILE A 1 84 ? -7.470 -4.498 9.560 1.00 97.50 84 ILE A O 1
ATOM 650 N N . TYR A 1 85 ? -9.317 -5.417 10.461 1.00 97.94 85 TYR A N 1
ATOM 651 C CA . TYR A 1 85 ? -9.267 -6.638 9.655 1.00 97.94 85 TYR A CA 1
ATOM 652 C C . TYR A 1 85 ? -9.330 -6.326 8.155 1.00 97.94 85 TYR A C 1
ATOM 654 O O . TYR A 1 85 ? -8.510 -6.830 7.391 1.00 97.94 85 TYR A O 1
ATOM 662 N N . THR A 1 86 ? -10.240 -5.442 7.748 1.00 97.44 86 THR A N 1
ATOM 663 C CA . THR A 1 86 ? -10.425 -5.050 6.345 1.00 97.44 86 THR A CA 1
ATOM 664 C C . THR A 1 86 ? -9.167 -4.401 5.767 1.00 97.44 86 THR A C 1
ATOM 666 O O . THR A 1 86 ? -8.748 -4.735 4.659 1.00 97.44 86 THR A O 1
ATOM 669 N N . HIS A 1 87 ? -8.515 -3.512 6.522 1.00 97.25 87 HIS A N 1
ATOM 670 C CA . HIS A 1 87 ? -7.260 -2.896 6.089 1.00 97.25 87 HIS A CA 1
ATOM 671 C C . HIS A 1 87 ? -6.105 -3.903 5.994 1.00 97.25 87 HIS A C 1
ATOM 673 O O . HIS A 1 87 ? -5.293 -3.807 5.072 1.00 97.25 87 HIS A O 1
ATOM 679 N N . ILE A 1 88 ? -6.031 -4.874 6.912 1.00 97.75 88 ILE A N 1
ATOM 680 C CA . ILE A 1 88 ? -5.020 -5.941 6.870 1.00 97.75 88 ILE A CA 1
ATOM 681 C C . ILE A 1 88 ? -5.227 -6.837 5.646 1.00 97.75 88 ILE A C 1
ATOM 683 O O . ILE A 1 88 ? -4.270 -7.065 4.910 1.00 97.75 88 ILE A O 1
ATOM 687 N N . ASP A 1 89 ? -6.452 -7.304 5.407 1.00 97.69 89 ASP A N 1
ATOM 688 C CA . ASP A 1 89 ? -6.788 -8.183 4.279 1.00 97.69 89 ASP A CA 1
ATOM 689 C C . ASP A 1 89 ? -6.514 -7.493 2.932 1.00 97.69 89 ASP A C 1
ATOM 691 O O . ASP A 1 89 ? -5.863 -8.049 2.042 1.00 97.69 89 ASP A O 1
ATOM 695 N N . HIS A 1 90 ? -6.900 -6.218 2.812 1.00 94.06 90 HIS A N 1
ATOM 696 C CA . HIS A 1 90 ? -6.640 -5.435 1.608 1.00 94.06 90 HIS A CA 1
ATOM 697 C C . HIS A 1 90 ? -5.137 -5.218 1.361 1.00 94.06 90 HIS A C 1
ATOM 699 O O . HIS A 1 90 ? -4.654 -5.410 0.240 1.00 94.06 90 HIS A O 1
ATOM 705 N N . ALA A 1 91 ? -4.374 -4.882 2.408 1.00 95.38 91 ALA A N 1
ATOM 706 C CA . ALA A 1 91 ? -2.923 -4.759 2.313 1.00 95.38 91 ALA A CA 1
ATOM 707 C C . ALA A 1 91 ? -2.267 -6.096 1.941 1.00 95.38 91 ALA A C 1
ATOM 709 O O . ALA A 1 91 ? -1.380 -6.122 1.088 1.00 95.38 91 ALA A O 1
ATOM 710 N N . GLU A 1 92 ? -2.700 -7.207 2.544 1.00 97.06 92 GLU A N 1
ATOM 711 C CA . GLU A 1 92 ? -2.186 -8.547 2.254 1.00 97.06 92 GLU A CA 1
ATOM 712 C C . GLU A 1 92 ? -2.373 -8.911 0.779 1.00 97.06 92 GLU A C 1
ATOM 714 O O . GLU A 1 92 ? -1.429 -9.391 0.142 1.00 97.06 92 GLU A O 1
ATOM 719 N N . TRP A 1 93 ? -3.552 -8.640 0.213 1.00 95.81 93 TRP A N 1
ATOM 720 C CA . TRP A 1 93 ? -3.827 -8.893 -1.199 1.00 95.81 93 TRP A CA 1
ATOM 721 C C . TRP A 1 93 ? -2.819 -8.182 -2.115 1.00 95.81 93 TRP A C 1
ATOM 723 O O . TRP A 1 93 ? -2.190 -8.823 -2.965 1.00 95.81 93 TRP A O 1
ATOM 733 N N . HIS A 1 94 ? -2.584 -6.885 -1.895 1.00 94.81 94 HIS A N 1
ATOM 734 C CA . HIS A 1 94 ? -1.601 -6.124 -2.670 1.00 94.81 94 HIS A CA 1
ATOM 735 C C . HIS A 1 94 ? -0.158 -6.572 -2.407 1.00 94.81 94 HIS A C 1
ATOM 737 O O . HIS A 1 94 ? 0.622 -6.710 -3.350 1.00 94.81 94 HIS A O 1
ATOM 743 N N . ILE A 1 95 ? 0.207 -6.851 -1.151 1.00 95.38 95 ILE A N 1
ATOM 744 C CA . ILE A 1 95 ? 1.542 -7.340 -0.776 1.00 95.38 95 ILE A CA 1
ATOM 745 C C . ILE A 1 9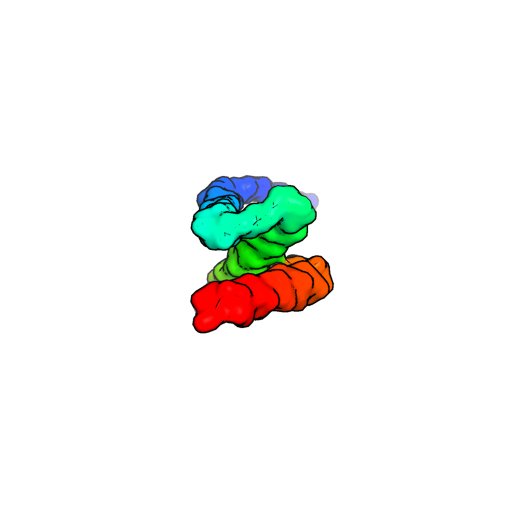5 ? 1.846 -8.669 -1.470 1.00 95.38 95 ILE A C 1
ATOM 747 O O . ILE A 1 95 ? 2.959 -8.882 -1.947 1.00 95.38 95 ILE A O 1
ATOM 751 N N . ASN A 1 96 ? 0.877 -9.576 -1.546 1.00 94.12 96 ASN A N 1
ATOM 752 C CA . ASN A 1 96 ? 1.072 -10.855 -2.215 1.00 94.12 96 ASN A CA 1
ATOM 753 C C . ASN A 1 96 ? 1.163 -10.699 -3.738 1.00 94.12 96 ASN A C 1
ATOM 755 O O . ASN A 1 96 ? 1.973 -11.384 -4.356 1.00 94.12 96 ASN A O 1
ATOM 759 N N . GLY A 1 97 ? 0.417 -9.762 -4.329 1.00 90.62 97 GLY A N 1
ATOM 760 C CA . GLY A 1 97 ? 0.452 -9.493 -5.770 1.00 90.62 97 GLY A CA 1
ATOM 761 C C . GLY A 1 97 ? 1.697 -8.749 -6.275 1.00 90.62 97 GLY A C 1
ATOM 762 O O . GLY A 1 97 ? 1.963 -8.766 -7.474 1.00 90.62 97 GLY A O 1
ATOM 763 N N . ILE A 1 98 ? 2.463 -8.093 -5.395 1.00 95.31 98 ILE A N 1
ATOM 764 C CA . ILE A 1 98 ? 3.535 -7.164 -5.797 1.00 95.31 98 ILE A CA 1
ATOM 765 C C . ILE A 1 98 ? 4.961 -7.703 -5.596 1.00 95.31 98 ILE A C 1
ATOM 767 O O . ILE A 1 98 ? 5.905 -7.137 -6.146 1.00 95.31 98 ILE A O 1
ATOM 771 N N . LYS A 1 99 ? 5.148 -8.781 -4.822 1.00 94.31 99 LYS A N 1
ATOM 772 C CA . LYS A 1 99 ? 6.480 -9.301 -4.437 1.00 94.31 99 LYS A CA 1
ATOM 773 C C . LYS A 1 99 ? 7.395 -9.555 -5.638 1.00 94.31 99 LYS A C 1
ATOM 775 O O . LYS A 1 99 ? 8.515 -9.051 -5.660 1.00 94.31 99 LYS A O 1
ATOM 780 N N . ASP A 1 100 ? 6.900 -10.253 -6.655 1.00 93.31 100 ASP A N 1
ATOM 781 C CA . ASP A 1 100 ? 7.690 -10.570 -7.852 1.00 93.31 100 ASP A CA 1
ATOM 782 C C . ASP A 1 100 ? 8.016 -9.316 -8.678 1.00 93.31 100 ASP A C 1
ATOM 784 O O . ASP A 1 100 ? 9.109 -9.196 -9.231 1.00 93.31 100 ASP A O 1
ATOM 788 N N . LEU A 1 101 ? 7.101 -8.339 -8.721 1.00 92.12 101 LEU A N 1
ATOM 789 C CA . LEU A 1 101 ? 7.333 -7.058 -9.395 1.00 92.12 101 LEU A CA 1
ATOM 790 C C . LEU A 1 101 ? 8.404 -6.228 -8.683 1.00 92.12 101 LEU A C 1
ATOM 792 O O . LEU A 1 101 ? 9.251 -5.637 -9.351 1.00 92.12 101 LEU A O 1
ATOM 796 N N . ILE A 1 102 ? 8.397 -6.209 -7.345 1.00 94.69 102 ILE A N 1
ATOM 797 C CA . ILE A 1 102 ? 9.450 -5.561 -6.553 1.00 94.69 102 ILE A CA 1
ATOM 798 C C . ILE A 1 102 ? 10.803 -6.176 -6.898 1.00 94.69 102 ILE A C 1
ATOM 800 O O . ILE A 1 102 ? 11.746 -5.432 -7.160 1.00 94.69 102 ILE A O 1
ATOM 804 N N . LEU A 1 103 ? 10.903 -7.509 -6.934 1.00 93.94 103 LEU A N 1
ATOM 805 C CA . LEU A 1 103 ? 12.152 -8.192 -7.272 1.00 93.94 103 LEU A CA 1
ATOM 806 C C . LEU A 1 103 ? 12.611 -7.844 -8.690 1.00 93.94 103 LEU A C 1
ATOM 808 O O . LEU A 1 103 ? 13.727 -7.362 -8.852 1.00 93.94 103 LEU A O 1
ATOM 812 N N . LYS A 1 104 ? 11.729 -7.962 -9.689 1.00 91.00 104 LYS A N 1
ATOM 813 C CA . LYS A 1 104 ? 12.041 -7.636 -11.090 1.00 91.00 104 LYS A CA 1
ATOM 814 C C . LYS A 1 104 ? 12.546 -6.199 -11.266 1.00 91.00 104 LYS A C 1
ATOM 816 O O . LYS A 1 104 ? 13.543 -5.960 -11.945 1.00 91.00 104 LYS A O 1
ATOM 821 N N . VAL A 1 105 ? 11.864 -5.222 -10.664 1.00 90.19 105 VAL A N 1
ATOM 822 C C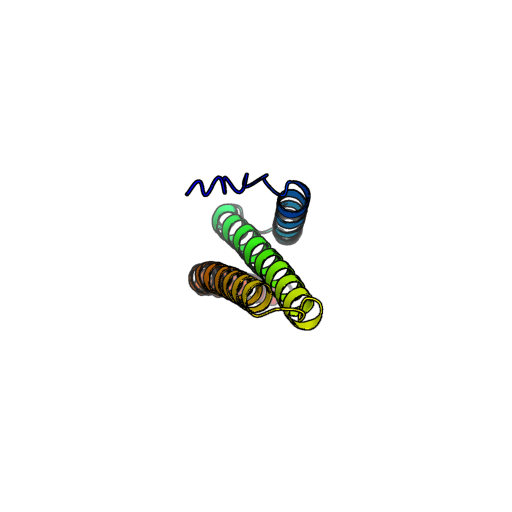A . VAL A 1 105 ? 12.266 -3.806 -10.754 1.00 90.19 105 VAL A CA 1
ATOM 823 C C . VAL A 1 105 ? 13.557 -3.546 -9.972 1.00 90.19 105 VAL A C 1
ATOM 825 O O . VAL A 1 105 ? 14.385 -2.740 -10.404 1.00 90.19 105 VAL A O 1
ATOM 828 N N . SER A 1 106 ? 13.773 -4.250 -8.860 1.00 91.38 106 SER A N 1
ATOM 829 C CA . SER A 1 106 ? 15.020 -4.164 -8.091 1.00 91.38 106 SER A CA 1
ATOM 830 C C . SER A 1 106 ? 16.206 -4.715 -8.881 1.00 91.38 106 SER A C 1
ATOM 832 O O . SER A 1 106 ? 17.229 -4.046 -8.970 1.00 91.38 106 SER A O 1
ATOM 834 N N . GLU A 1 107 ? 16.065 -5.886 -9.506 1.00 90.56 107 GLU A N 1
ATOM 835 C CA . GLU A 1 107 ? 17.088 -6.498 -10.366 1.00 90.56 107 GLU A CA 1
ATOM 836 C C . GLU A 1 107 ? 17.498 -5.564 -11.508 1.00 90.56 107 GLU A C 1
ATOM 838 O O . GLU A 1 107 ? 18.688 -5.333 -11.722 1.00 90.56 107 GLU A O 1
ATOM 843 N N . TYR A 1 108 ? 16.520 -4.955 -12.188 1.00 88.12 108 TYR A N 1
ATOM 844 C CA . TYR A 1 108 ? 16.789 -3.939 -13.207 1.00 88.12 108 TYR A CA 1
ATOM 845 C C . TYR A 1 108 ? 17.573 -2.746 -12.640 1.00 88.12 108 TYR A C 1
ATOM 847 O O . TYR A 1 108 ? 18.542 -2.279 -13.244 1.00 88.12 108 TYR A O 1
ATOM 855 N N . SER A 1 109 ? 17.162 -2.253 -11.470 1.00 87.12 109 SER A N 1
ATOM 856 C CA . SER A 1 109 ? 17.791 -1.095 -10.827 1.00 87.12 109 SER A CA 1
ATOM 857 C C . SER A 1 109 ? 19.246 -1.382 -10.442 1.00 87.12 109 SER A C 1
ATOM 859 O O . SER A 1 109 ? 20.116 -0.545 -10.679 1.00 87.12 109 SER A O 1
ATOM 861 N N . TYR A 1 110 ? 19.533 -2.576 -9.910 1.00 87.81 110 TYR A N 1
ATOM 862 C CA . TYR A 1 110 ? 20.899 -3.012 -9.613 1.00 87.81 110 TYR A CA 1
ATOM 863 C C . TYR A 1 110 ? 21.746 -3.144 -10.880 1.00 87.81 110 TYR A C 1
ATOM 865 O O . TYR A 1 110 ? 22.850 -2.604 -10.921 1.00 87.81 110 TYR A O 1
ATOM 873 N N . GLY A 1 111 ? 21.217 -3.776 -11.931 1.00 85.19 111 GLY A N 1
ATOM 874 C CA . GLY A 1 111 ? 21.934 -3.930 -13.199 1.00 85.19 111 GLY A CA 1
ATOM 875 C C . GLY A 1 111 ? 22.355 -2.595 -13.821 1.00 85.19 111 GLY A C 1
ATOM 876 O O . GLY A 1 111 ? 23.459 -2.491 -14.345 1.00 85.19 111 GLY A O 1
ATOM 877 N N . ASN A 1 112 ? 21.526 -1.551 -13.698 1.00 78.19 112 ASN A N 1
ATOM 878 C CA . ASN A 1 112 ? 21.885 -0.215 -14.186 1.00 78.19 112 ASN A CA 1
ATOM 879 C C . ASN A 1 112 ? 22.923 0.494 -13.305 1.00 78.19 112 ASN A C 1
ATOM 881 O O . ASN A 1 112 ? 23.762 1.224 -13.825 1.00 78.19 112 ASN A O 1
ATOM 885 N N . SER A 1 113 ? 22.923 0.243 -11.992 1.00 74.12 113 SER A N 1
ATOM 886 C CA . SER A 1 113 ? 23.931 0.815 -11.087 1.00 74.12 113 SER A CA 1
ATOM 887 C C . SER A 1 113 ? 25.351 0.304 -11.362 1.00 74.12 113 SER A C 1
ATOM 889 O O . SER A 1 113 ? 26.319 1.041 -11.178 1.00 74.12 113 SER A O 1
ATOM 891 N N . GLU A 1 114 ? 25.480 -0.935 -11.849 1.00 64.62 114 GLU A N 1
ATOM 892 C CA . GLU A 1 114 ? 26.767 -1.523 -12.234 1.00 64.62 114 GLU A CA 1
ATOM 893 C C . GLU A 1 114 ? 27.292 -0.969 -13.567 1.00 64.62 114 GLU A C 1
ATOM 895 O O . GLU A 1 114 ? 28.502 -0.907 -13.759 1.00 64.62 114 GLU A O 1
ATOM 900 N N . THR A 1 115 ? 26.412 -0.532 -14.475 1.00 59.03 115 THR A N 1
ATOM 901 C CA . THR A 1 115 ? 26.796 0.137 -15.734 1.00 59.03 115 THR A CA 1
ATOM 902 C C . THR A 1 115 ? 27.111 1.626 -15.587 1.00 59.03 115 THR A C 1
ATOM 904 O O . THR A 1 115 ? 27.807 2.172 -16.441 1.00 59.03 115 THR A O 1
ATOM 907 N N . ASP A 1 116 ? 26.622 2.272 -14.526 1.00 55.38 116 ASP A N 1
ATOM 908 C CA . ASP A 1 116 ? 26.905 3.679 -14.200 1.00 55.38 116 ASP A CA 1
ATOM 909 C C . ASP A 1 116 ? 28.196 3.865 -13.362 1.00 55.38 116 ASP A C 1
ATOM 911 O O . ASP A 1 116 ? 28.563 5.001 -13.043 1.00 55.38 116 ASP A O 1
ATOM 915 N N . SER A 1 117 ? 28.872 2.766 -12.992 1.00 49.50 117 SER A N 1
ATOM 916 C CA . SER A 1 117 ? 30.117 2.725 -12.197 1.00 49.50 117 SER A CA 1
ATOM 917 C C . SER A 1 117 ? 31.365 2.553 -13.065 1.00 49.50 117 SER A C 1
ATOM 919 O O . SER A 1 117 ? 32.398 3.182 -12.732 1.00 49.50 117 SER A O 1
#

Foldseek 3Di:
DDPPPPPPPDPPVVLVVQLVVQLVVQLVVCVVVVNDPVCSVLSSLLSNLVSQLVSLVVQLVVLVVQCVVVPPDPVSNVVSVVSNVVSVVSNVVSVVVNVVSVVVVVVVVVVVVVVVD

Secondary structure (DSSP, 8-state):
------------HHHHHHHHHHHHHHHHHHHHTT--GGGHHHHHHHHHHHHHHHHHHHHHHHHHHHHHH-TTSHHHHHHHHHHHHHHHHHHHHHHHHHHHHHHHHHHHHHHHHHH--